Protein AF-A0A2A2XXS2-F1 (afdb_monomer)

Foldseek 3Di:
DPPPDVVVVVVVCVVVVVPPPDVPPPPDDDDPCPLVVVLLVCVVVVVDPLCVSCVVVVHDSVVSVVVNVPPD

Secondary structure (DSSP, 8-state):
---SSHHHHHHHHHHTT--SS-S----------HHHHHHHHHHHTTSS-HHHHHHHTTS-HHHHHHHHTT--

Solvent-accessible surface area (backbone atoms only — not comparable to full-atom values): 4583 Å² total; per-residue (Å²): 132,87,82,64,56,71,58,50,50,51,50,53,46,57,72,72,59,70,50,90,77,58,89,70,68,75,78,65,88,78,74,84,52,68,65,59,52,52,44,52,49,34,39,75,68,65,74,42,55,64,63,57,44,10,58,74,67,75,42,57,53,69,64,45,50,61,69,58,66,76,60,132

Mean predicted aligned error: 13.25 Å

Radius of gyration: 25.4 Å; Cα contacts (8 Å, |Δi|>4): 28; chains: 1; bounding box: 41×29×71 Å

Structure (mmCIF, N/CA/C/O backbone):
data_AF-A0A2A2XXS2-F1
#
_entry.id   AF-A0A2A2XXS2-F1
#
loop_
_atom_site.group_PDB
_atom_site.id
_atom_site.type_symbol
_atom_site.label_atom_id
_atom_site.label_alt_id
_atom_site.label_comp_id
_atom_site.label_asym_id
_atom_site.label_entity_id
_atom_site.label_seq_id
_atom_site.pdbx_PDB_ins_code
_atom_site.Cartn_x
_atom_site.Cartn_y
_atom_site.Cartn_z
_atom_site.occupancy
_atom_site.B_iso_or_equiv
_atom_site.auth_seq_id
_atom_site.auth_comp_id
_atom_site.auth_asym_id
_atom_site.auth_atom_id
_atom_site.pdbx_PDB_model_num
ATOM 1 N N . MET A 1 1 ? 23.781 -15.928 -58.466 1.00 44.41 1 MET A N 1
ATOM 2 C CA . MET A 1 1 ? 24.948 -15.390 -57.738 1.00 44.41 1 MET A CA 1
ATOM 3 C C . MET A 1 1 ? 24.561 -15.162 -56.278 1.00 44.41 1 MET A C 1
ATOM 5 O O . MET A 1 1 ? 23.612 -14.443 -56.018 1.00 44.41 1 MET A O 1
ATOM 9 N N . ALA A 1 2 ? 25.223 -15.883 -55.368 1.00 50.78 2 ALA A N 1
ATOM 10 C CA . ALA A 1 2 ? 25.454 -15.618 -53.938 1.00 50.78 2 ALA A CA 1
ATOM 11 C C . ALA A 1 2 ? 24.398 -14.902 -53.048 1.00 50.78 2 ALA A C 1
ATOM 13 O O . ALA A 1 2 ? 24.777 -14.128 -52.176 1.00 50.78 2 ALA A O 1
ATOM 14 N N . ALA A 1 3 ? 23.109 -15.242 -53.121 1.00 56.53 3 ALA A N 1
ATOM 15 C CA . ALA A 1 3 ? 22.144 -14.903 -52.055 1.00 56.53 3 ALA A CA 1
ATOM 16 C C . ALA A 1 3 ? 22.189 -15.890 -50.854 1.00 56.53 3 ALA A C 1
ATOM 18 O O . ALA A 1 3 ? 21.192 -16.108 -50.177 1.00 56.53 3 ALA A O 1
ATOM 19 N N . GLY A 1 4 ? 23.319 -16.573 -50.618 1.00 67.06 4 GLY A N 1
ATOM 20 C CA . GLY A 1 4 ? 23.336 -17.813 -49.824 1.00 67.06 4 GLY A CA 1
ATOM 21 C C . GLY A 1 4 ? 23.976 -17.737 -48.438 1.00 67.06 4 GLY A C 1
ATOM 22 O O . GLY A 1 4 ? 23.568 -18.470 -47.543 1.00 67.06 4 GLY A O 1
ATOM 23 N N . THR A 1 5 ? 24.977 -16.883 -48.230 1.00 73.06 5 THR A N 1
ATOM 24 C CA . THR A 1 5 ? 25.804 -16.907 -47.007 1.00 73.06 5 THR A CA 1
ATOM 25 C C . THR A 1 5 ? 25.503 -15.741 -46.078 1.00 73.06 5 THR A C 1
ATOM 27 O O . THR A 1 5 ? 25.172 -15.970 -44.918 1.00 73.06 5 THR A O 1
ATOM 30 N N . MET A 1 6 ? 25.507 -14.506 -46.588 1.00 74.31 6 MET A N 1
ATOM 31 C CA . MET A 1 6 ? 25.172 -13.305 -45.803 1.00 74.31 6 MET A CA 1
ATOM 32 C C . MET A 1 6 ? 23.771 -13.383 -45.186 1.00 74.31 6 MET A C 1
ATOM 34 O O . MET A 1 6 ? 23.580 -13.049 -44.021 1.00 74.31 6 MET A O 1
ATOM 38 N N . GLN A 1 7 ? 22.797 -13.898 -45.939 1.00 77.00 7 GLN A N 1
ATOM 39 C CA . GLN A 1 7 ? 21.419 -14.027 -45.470 1.00 77.00 7 GLN A CA 1
ATOM 40 C C . GLN A 1 7 ? 21.288 -15.084 -44.360 1.00 77.00 7 GLN A C 1
ATOM 42 O O . GLN A 1 7 ? 20.578 -14.866 -43.384 1.00 77.00 7 GLN A O 1
ATOM 47 N N . ARG A 1 8 ? 22.039 -16.192 -44.447 1.00 77.88 8 ARG A N 1
ATOM 48 C CA . ARG A 1 8 ? 22.094 -17.222 -43.394 1.00 77.88 8 ARG A CA 1
ATOM 49 C C . ARG A 1 8 ? 22.768 -16.712 -42.124 1.00 77.88 8 ARG A C 1
ATOM 51 O O . ARG A 1 8 ? 22.258 -16.953 -41.035 1.00 77.88 8 ARG A O 1
ATOM 58 N N . VAL A 1 9 ? 23.868 -15.970 -42.263 1.00 78.81 9 VAL A N 1
ATOM 59 C CA . VAL A 1 9 ? 24.555 -15.333 -41.128 1.00 78.81 9 VAL A CA 1
ATOM 60 C C . VAL A 1 9 ? 23.637 -14.317 -40.450 1.00 78.81 9 VAL A C 1
ATOM 62 O O . VAL A 1 9 ? 23.533 -14.317 -39.229 1.00 78.81 9 VAL A O 1
ATOM 65 N N . TRP A 1 10 ? 22.908 -13.509 -41.224 1.00 75.56 10 TRP A N 1
ATOM 66 C CA . TRP A 1 10 ? 21.952 -12.537 -40.691 1.00 75.56 10 TRP A CA 1
ATOM 67 C C . TRP A 1 10 ? 20.788 -13.187 -39.922 1.00 75.56 10 TRP A C 1
ATOM 69 O O . TRP A 1 10 ? 20.394 -12.697 -38.858 1.00 75.56 10 TRP A O 1
ATOM 79 N N . ILE A 1 1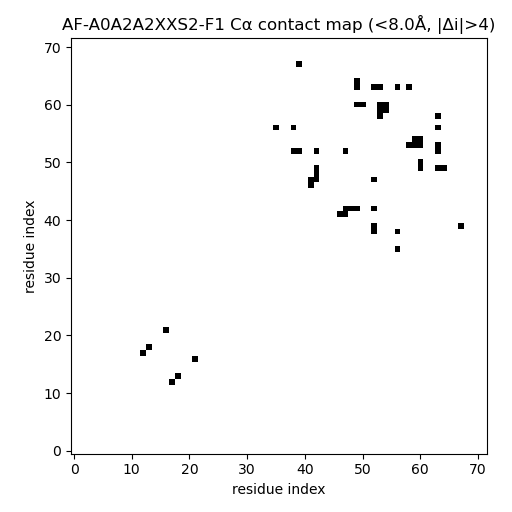1 ? 20.264 -14.311 -40.426 1.00 79.12 11 ILE A N 1
ATOM 80 C CA . ILE A 1 11 ? 19.212 -15.096 -39.761 1.00 79.12 11 ILE A CA 1
ATOM 81 C C . ILE A 1 11 ? 19.727 -15.685 -38.442 1.00 79.12 11 ILE A C 1
ATOM 83 O O . ILE A 1 11 ? 19.082 -15.514 -37.410 1.00 79.12 11 ILE A O 1
ATOM 87 N N . GLU A 1 12 ? 20.899 -16.325 -38.446 1.00 80.12 12 GLU A N 1
ATOM 88 C CA . GLU A 1 12 ? 21.509 -16.893 -37.234 1.00 80.12 12 GLU A CA 1
ATOM 89 C C . GLU A 1 12 ? 21.857 -15.816 -36.197 1.00 80.12 12 GLU A C 1
ATOM 91 O O . GLU A 1 12 ? 21.594 -15.987 -35.006 1.00 80.12 12 GLU A O 1
ATOM 96 N N . TRP A 1 13 ? 22.387 -14.675 -36.639 1.00 75.94 13 TRP A N 1
ATOM 97 C CA . TRP A 1 13 ? 22.722 -13.548 -35.769 1.00 75.94 13 TRP A CA 1
ATOM 98 C C . TRP A 1 13 ? 21.477 -12.944 -35.102 1.00 75.94 13 TRP A C 1
ATOM 100 O O . TRP A 1 13 ? 21.484 -12.679 -33.900 1.00 75.94 13 TRP A O 1
ATOM 110 N N . SER A 1 14 ? 20.376 -12.813 -35.853 1.00 70.31 14 SER A N 1
ATOM 111 C CA . SER A 1 14 ? 19.082 -12.375 -35.314 1.00 70.31 14 SER A CA 1
ATOM 112 C C . SER A 1 14 ? 18.465 -13.399 -34.356 1.00 70.31 14 SER A C 1
ATOM 114 O O . SER A 1 14 ? 17.921 -13.010 -33.326 1.00 70.31 14 SER A O 1
ATOM 116 N N . ARG A 1 15 ? 18.552 -14.701 -34.670 1.00 72.31 15 ARG A N 1
ATOM 117 C CA . ARG A 1 15 ? 17.968 -15.791 -33.867 1.00 72.31 15 ARG A CA 1
ATOM 118 C C . ARG A 1 15 ? 18.635 -15.942 -32.500 1.00 72.31 15 ARG A C 1
ATOM 120 O O . ARG A 1 15 ? 17.965 -16.285 -31.535 1.00 72.31 15 ARG A O 1
ATOM 127 N N . ARG A 1 16 ? 19.939 -15.673 -32.410 1.00 74.19 16 ARG A N 1
ATOM 128 C CA . ARG A 1 16 ? 20.714 -15.738 -31.159 1.00 74.19 16 ARG A CA 1
ATOM 129 C C . ARG A 1 16 ? 20.530 -14.515 -30.253 1.00 74.19 16 ARG A C 1
ATOM 131 O O . ARG A 1 16 ? 21.185 -14.436 -29.222 1.00 74.19 16 ARG A O 1
ATOM 138 N N . GLY A 1 17 ? 19.663 -13.570 -30.625 1.00 64.31 17 GLY A N 1
ATOM 139 C CA . GLY A 1 17 ? 19.320 -12.435 -29.767 1.00 64.31 17 GLY A CA 1
ATOM 140 C C . GLY A 1 17 ? 20.417 -11.375 -29.647 1.00 64.31 17 GLY A C 1
ATOM 141 O O . GLY A 1 17 ? 20.348 -10.535 -28.765 1.00 64.31 17 GLY A O 1
ATOM 142 N N . PHE A 1 18 ? 21.409 -11.337 -30.547 1.00 66.25 18 PHE A N 1
ATOM 143 C CA . PHE A 1 18 ? 22.483 -10.326 -30.527 1.00 66.25 18 PHE A CA 1
ATOM 144 C C . PHE A 1 18 ? 22.038 -8.918 -30.963 1.00 66.25 18 PHE A C 1
ATOM 146 O O . PHE A 1 18 ? 22.867 -8.049 -31.256 1.00 66.25 18 PHE A O 1
ATOM 153 N N . ARG A 1 19 ? 20.726 -8.669 -31.031 1.00 63.84 19 ARG A N 1
ATOM 154 C CA . ARG A 1 19 ? 20.187 -7.345 -31.323 1.00 63.84 19 ARG A CA 1
ATOM 155 C C . ARG A 1 19 ? 20.505 -6.443 -30.134 1.00 63.84 19 ARG A C 1
ATOM 157 O O . ARG A 1 19 ? 19.937 -6.600 -29.067 1.00 63.84 19 ARG A O 1
ATOM 164 N N . LYS A 1 20 ? 21.403 -5.474 -30.334 1.00 59.59 20 LYS A N 1
ATOM 165 C CA . LYS A 1 20 ? 21.723 -4.448 -29.322 1.00 59.59 20 LYS A CA 1
ATOM 166 C C . LYS A 1 20 ? 20.502 -3.605 -28.927 1.00 59.59 20 LYS A C 1
ATOM 168 O O . LYS A 1 20 ? 20.452 -3.102 -27.814 1.00 59.59 20 LYS A O 1
ATOM 173 N N . ASN A 1 21 ? 19.532 -3.485 -29.835 1.00 59.47 21 ASN A N 1
ATOM 174 C CA . ASN A 1 21 ? 18.196 -2.969 -29.553 1.00 59.47 21 ASN A CA 1
ATOM 175 C C . ASN A 1 21 ? 17.278 -4.156 -29.253 1.00 59.47 21 ASN A C 1
ATOM 177 O O . ASN A 1 21 ? 16.518 -4.595 -30.120 1.00 59.47 21 ASN A O 1
ATOM 181 N N .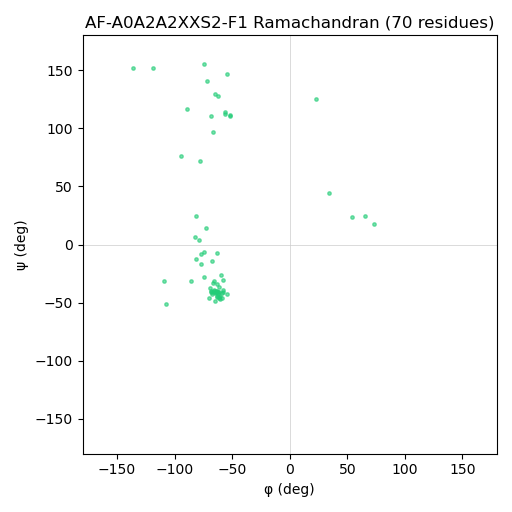 ASP A 1 22 ? 17.404 -4.721 -28.060 1.00 57.72 22 ASP A N 1
ATOM 182 C CA . ASP A 1 22 ? 16.371 -5.603 -27.530 1.00 57.72 22 ASP A CA 1
ATOM 183 C C . ASP A 1 22 ? 15.092 -4.749 -27.383 1.00 57.72 22 ASP A C 1
ATOM 185 O O . ASP A 1 22 ? 15.169 -3.661 -26.807 1.00 57.72 22 ASP A O 1
ATOM 189 N N . PRO A 1 23 ? 13.916 -5.145 -27.912 1.00 57.62 23 PRO A N 1
ATOM 190 C CA . PRO A 1 23 ? 12.674 -4.397 -27.685 1.00 57.62 23 PRO A CA 1
ATOM 191 C C . PRO A 1 23 ? 12.268 -4.365 -26.201 1.00 57.62 23 PRO A C 1
ATOM 193 O O . PRO A 1 23 ? 11.338 -3.654 -25.832 1.00 57.62 23 PRO A O 1
ATOM 196 N N . GLY A 1 24 ? 12.964 -5.118 -25.347 1.00 60.72 24 GLY A N 1
ATOM 197 C CA . GLY A 1 24 ? 12.805 -5.106 -23.905 1.00 60.72 24 GLY A CA 1
ATOM 198 C C . GLY A 1 24 ? 13.477 -3.901 -23.256 1.00 60.72 24 GLY A C 1
ATOM 199 O O . GLY A 1 24 ? 14.449 -4.057 -22.520 1.00 60.72 24 GLY A O 1
ATOM 200 N N . ALA A 1 25 ? 12.915 -2.703 -23.432 1.00 60.50 25 ALA A N 1
ATOM 201 C CA . ALA A 1 25 ? 12.939 -1.786 -22.299 1.00 60.50 25 ALA A CA 1
ATOM 202 C C . ALA A 1 25 ? 12.256 -2.549 -21.160 1.00 60.50 25 ALA A C 1
ATOM 204 O O . ALA A 1 25 ? 11.087 -2.908 -21.296 1.00 60.50 25 ALA A O 1
ATOM 205 N N . CYS A 1 26 ? 12.999 -2.891 -20.103 1.00 60.88 26 CYS A N 1
ATOM 206 C CA . CYS A 1 26 ? 12.410 -3.523 -18.930 1.00 60.88 26 CYS A CA 1
ATOM 207 C C . CYS A 1 26 ? 11.231 -2.637 -18.518 1.00 60.88 26 CYS A C 1
ATOM 209 O O . CYS A 1 26 ? 11.433 -1.461 -18.197 1.00 60.88 26 CYS A O 1
ATOM 211 N N . HIS A 1 27 ? 10.007 -3.149 -18.675 1.00 62.38 27 HIS A N 1
ATOM 212 C CA . HIS A 1 27 ? 8.806 -2.429 -18.290 1.00 62.38 27 HIS A CA 1
ATOM 213 C C . HIS A 1 27 ? 8.989 -2.092 -16.816 1.00 62.38 27 HIS A C 1
ATOM 215 O O . HIS A 1 27 ? 9.130 -3.022 -16.040 1.00 62.38 27 HIS A O 1
ATOM 221 N N . PHE A 1 28 ? 9.141 -0.791 -16.524 1.00 67.62 28 PHE A N 1
ATOM 222 C CA . PHE A 1 28 ? 9.135 -0.117 -15.217 1.00 67.62 28 PHE A CA 1
ATOM 223 C C . PHE A 1 28 ? 9.462 -0.998 -14.001 1.00 67.62 28 PHE A C 1
ATOM 225 O O . PHE A 1 28 ? 8.780 -1.969 -13.711 1.00 67.62 28 PHE A O 1
ATOM 232 N N . VAL A 1 29 ? 10.458 -0.598 -13.207 1.00 73.50 29 VAL A N 1
ATOM 233 C CA . VAL A 1 29 ? 10.774 -1.290 -11.948 1.00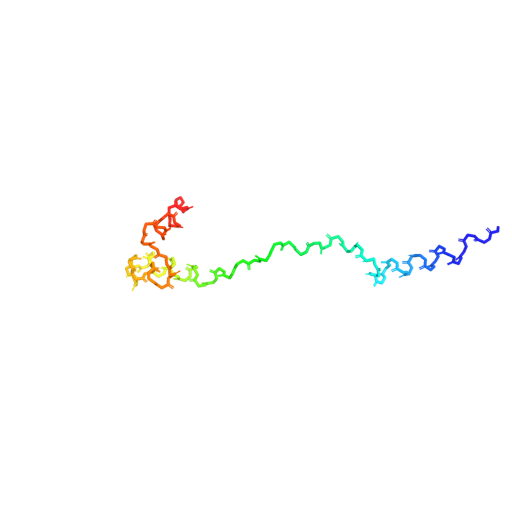 73.50 29 VAL A CA 1
ATOM 234 C C . VAL A 1 29 ? 9.502 -1.418 -11.101 1.00 73.50 29 VAL A C 1
ATOM 236 O O . VAL A 1 29 ? 8.967 -0.413 -10.634 1.00 73.50 29 VAL A O 1
ATOM 239 N N . GLU A 1 30 ? 8.995 -2.644 -10.951 1.00 70.38 30 GLU A N 1
ATOM 240 C CA . GLU A 1 30 ? 7.811 -2.904 -10.140 1.00 70.38 30 GLU A CA 1
ATOM 241 C C . GLU A 1 30 ? 8.126 -2.579 -8.681 1.00 70.38 30 GLU A C 1
ATOM 243 O O . GLU A 1 30 ? 9.130 -3.035 -8.124 1.00 70.38 30 GLU A O 1
ATOM 248 N N . GLU A 1 31 ? 7.261 -1.793 -8.042 1.00 76.69 31 GLU A N 1
ATOM 249 C CA . GLU A 1 31 ? 7.411 -1.550 -6.615 1.00 76.69 31 GLU A CA 1
ATOM 250 C C . GLU A 1 31 ? 7.032 -2.803 -5.808 1.00 76.69 31 GLU A C 1
ATOM 252 O O . GLU A 1 31 ? 6.043 -3.478 -6.117 1.00 76.69 31 GLU A O 1
ATOM 257 N N . PRO A 1 32 ? 7.768 -3.123 -4.730 1.00 80.31 32 PRO A N 1
ATOM 258 C CA . PRO A 1 32 ? 7.459 -4.264 -3.879 1.00 80.31 32 PRO A CA 1
ATOM 259 C C . PRO A 1 32 ? 6.124 -4.064 -3.136 1.00 80.31 32 PRO A C 1
ATOM 261 O O . PRO A 1 32 ? 6.056 -3.472 -2.061 1.00 80.31 32 PRO A O 1
ATOM 264 N N . MET A 1 33 ? 5.045 -4.629 -3.683 1.00 86.50 33 MET A N 1
ATOM 265 C CA . MET A 1 33 ? 3.671 -4.474 -3.170 1.00 86.50 33 MET A CA 1
ATOM 266 C C . MET A 1 33 ? 3.330 -5.396 -1.989 1.00 86.50 33 MET A C 1
ATOM 268 O O . MET A 1 33 ? 2.303 -5.236 -1.333 1.00 86.50 33 MET A O 1
ATOM 272 N N . ARG A 1 34 ? 4.159 -6.402 -1.689 1.00 90.12 34 ARG A N 1
ATOM 273 C CA . ARG A 1 34 ? 3.797 -7.438 -0.704 1.00 90.12 34 ARG A CA 1
ATOM 274 C C . ARG A 1 34 ? 3.539 -6.858 0.686 1.00 90.12 34 ARG A C 1
ATOM 276 O O . ARG A 1 34 ? 2.567 -7.223 1.341 1.00 90.12 34 ARG A O 1
ATOM 283 N N . PHE A 1 35 ? 4.400 -5.949 1.129 1.00 92.50 35 PHE A N 1
ATOM 284 C CA . PHE A 1 35 ? 4.264 -5.326 2.441 1.00 92.50 35 PHE A CA 1
ATOM 285 C C . PHE A 1 35 ? 3.041 -4.403 2.515 1.00 92.50 35 PHE A C 1
ATOM 287 O O . PHE A 1 35 ? 2.293 -4.444 3.491 1.00 92.50 35 PHE A O 1
ATOM 294 N N . THR A 1 36 ? 2.783 -3.623 1.461 1.00 89.81 36 THR A N 1
ATOM 295 C CA . THR A 1 36 ? 1.634 -2.709 1.413 1.00 89.81 36 THR A CA 1
ATOM 296 C C 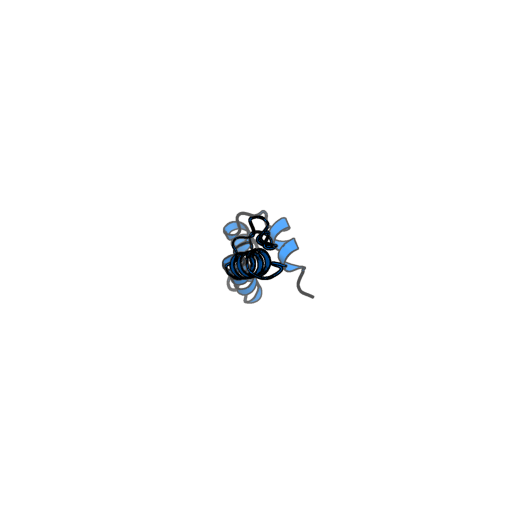. THR A 1 36 ? 0.310 -3.472 1.414 1.00 89.81 36 THR A C 1
ATOM 298 O O . THR A 1 36 ? -0.612 -3.081 2.129 1.00 89.81 36 THR A O 1
ATOM 301 N N . LEU A 1 37 ? 0.228 -4.600 0.702 1.00 90.88 37 LEU A N 1
ATOM 302 C CA . LEU A 1 37 ? -0.936 -5.491 0.726 1.00 90.88 37 LEU A CA 1
ATOM 303 C C . LEU A 1 37 ? -1.196 -6.070 2.122 1.00 90.88 37 LEU A C 1
ATOM 305 O O . LEU A 1 37 ? -2.332 -6.032 2.590 1.00 90.88 37 LEU A O 1
ATOM 309 N N . LEU A 1 38 ? -0.153 -6.537 2.816 1.00 93.62 38 LEU A N 1
ATOM 310 C CA . LEU A 1 38 ? -0.281 -7.066 4.179 1.00 93.62 38 LEU A CA 1
ATOM 311 C C . LEU A 1 38 ? -0.779 -6.006 5.168 1.00 93.62 38 LEU A C 1
ATOM 313 O O . LEU A 1 38 ? -1.629 -6.301 6.006 1.00 93.62 38 LEU A O 1
ATOM 317 N N . LEU A 1 39 ? -0.288 -4.768 5.061 1.00 93.50 39 LEU A N 1
ATOM 318 C CA . LEU A 1 39 ? -0.768 -3.664 5.894 1.00 93.50 39 LEU A CA 1
ATOM 319 C C . LEU A 1 39 ? -2.246 -3.366 5.638 1.00 93.50 39 LEU A C 1
ATOM 321 O O . LEU A 1 39 ? -3.011 -3.225 6.591 1.00 93.50 39 LEU A O 1
ATOM 325 N N . ARG A 1 40 ? -2.662 -3.305 4.368 1.00 90.88 40 ARG A N 1
ATOM 326 C CA . ARG A 1 40 ? -4.069 -3.082 3.997 1.00 90.88 40 ARG A CA 1
ATOM 327 C C . ARG A 1 40 ? -4.971 -4.193 4.525 1.00 90.88 40 ARG A C 1
ATOM 329 O O . ARG A 1 40 ? -5.993 -3.895 5.133 1.00 90.88 40 ARG A O 1
ATOM 336 N N . GLN A 1 41 ? -4.564 -5.450 4.359 1.00 93.44 41 GLN A N 1
ATOM 337 C CA . GLN A 1 41 ? -5.293 -6.602 4.884 1.00 93.44 41 GLN A CA 1
ATOM 338 C C . GLN A 1 41 ? -5.413 -6.543 6.412 1.00 93.44 41 GLN A C 1
ATOM 340 O O . GLN A 1 41 ? -6.501 -6.704 6.953 1.00 93.44 41 GLN A O 1
ATOM 345 N N . ALA A 1 42 ? -4.320 -6.250 7.121 1.00 95.12 42 ALA A N 1
ATOM 346 C CA . ALA A 1 42 ? -4.334 -6.155 8.578 1.00 95.12 42 ALA A CA 1
ATOM 347 C C . ALA A 1 42 ? -5.240 -5.022 9.092 1.00 95.12 42 ALA A C 1
ATOM 349 O O . ALA A 1 42 ? -5.856 -5.174 10.147 1.00 95.12 42 ALA A O 1
ATOM 350 N N . VAL A 1 43 ? -5.336 -3.907 8.361 1.00 94.44 43 VAL A N 1
ATOM 351 C CA . VAL A 1 43 ? -6.280 -2.818 8.662 1.00 94.44 43 VAL A CA 1
ATOM 352 C C . VAL A 1 43 ? -7.720 -3.252 8.389 1.00 94.44 43 VAL A C 1
ATOM 354 O O . VAL A 1 43 ? -8.573 -3.041 9.244 1.00 94.44 43 VAL A O 1
ATOM 357 N N . ALA A 1 44 ? -7.992 -3.890 7.246 1.00 92.00 44 ALA A N 1
ATOM 358 C CA . ALA A 1 44 ? -9.329 -4.378 6.889 1.00 92.00 44 ALA A CA 1
ATOM 359 C C . ALA A 1 44 ? -9.854 -5.430 7.881 1.00 92.00 44 ALA A C 1
ATOM 361 O O . ALA A 1 44 ? -11.028 -5.432 8.236 1.00 92.00 44 ALA A O 1
ATOM 362 N N . GLU A 1 45 ? -8.968 -6.289 8.384 1.00 95.56 45 GLU A N 1
ATOM 363 C CA . GLU A 1 45 ? -9.276 -7.290 9.409 1.00 95.56 45 GLU A CA 1
ATOM 364 C C . GLU A 1 45 ? -9.258 -6.723 10.842 1.00 95.56 45 GLU A C 1
ATOM 366 O O . GLU A 1 45 ? -9.348 -7.483 11.805 1.00 95.56 45 GLU A O 1
ATOM 371 N N . ASN A 1 46 ? -9.112 -5.403 11.012 1.00 94.56 46 ASN A N 1
ATOM 372 C CA . ASN A 1 46 ? -9.017 -4.718 12.307 1.00 94.56 46 ASN A CA 1
ATOM 373 C C . ASN A 1 46 ? -7.915 -5.265 13.242 1.00 94.56 46 ASN A C 1
ATOM 375 O O . ASN A 1 46 ? -7.977 -5.088 14.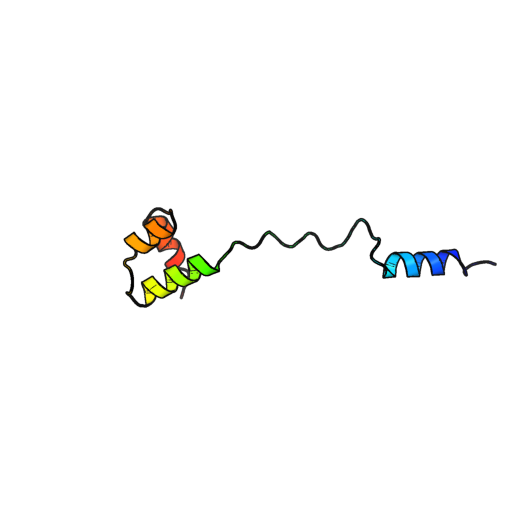459 1.00 94.56 46 ASN A O 1
ATOM 379 N N . ARG A 1 47 ? -6.871 -5.908 12.698 1.00 96.56 47 ARG A N 1
ATOM 380 C CA . ARG A 1 47 ? -5.722 -6.412 13.477 1.00 96.56 47 ARG A CA 1
ATOM 381 C C . ARG A 1 47 ? -4.783 -5.292 13.920 1.00 96.56 47 ARG A C 1
ATOM 383 O O . ARG A 1 47 ? -4.078 -5.432 14.918 1.00 96.56 47 ARG A O 1
ATOM 390 N N . ILE A 1 48 ? -4.735 -4.196 13.161 1.00 95.44 48 ILE A N 1
ATOM 391 C CA . ILE A 1 48 ? -3.960 -2.989 13.474 1.00 95.44 48 ILE A CA 1
ATOM 392 C C . ILE A 1 48 ? -4.790 -1.734 13.197 1.00 95.44 48 ILE A C 1
ATOM 394 O O . ILE A 1 48 ? -5.647 -1.727 12.318 1.00 95.44 48 ILE A O 1
ATOM 398 N N . SER A 1 49 ? -4.504 -0.646 13.917 1.00 95.56 49 SER A N 1
ATOM 399 C CA . SER A 1 49 ? -5.120 0.655 13.643 1.00 95.56 49 SER A CA 1
ATOM 400 C C . SER A 1 49 ? -4.538 1.304 12.382 1.00 95.56 49 SER A C 1
ATOM 402 O O . SER A 1 49 ? -3.379 1.072 12.027 1.00 95.56 49 SER A O 1
ATOM 404 N N . GLN A 1 50 ? -5.311 2.186 11.738 1.00 93.75 50 GLN A N 1
ATOM 405 C CA . GLN A 1 50 ? -4.847 2.956 1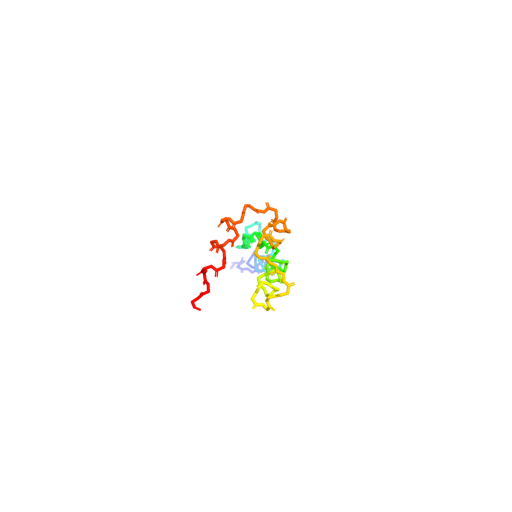0.574 1.00 93.75 50 GLN A CA 1
ATOM 406 C C . GLN A 1 50 ? -3.597 3.793 10.891 1.00 93.75 50 GLN A C 1
ATOM 408 O O . GLN A 1 50 ? -2.672 3.839 10.088 1.00 93.75 50 GLN A O 1
ATOM 413 N N . GLY A 1 51 ? -3.524 4.392 12.087 1.00 95.12 51 GLY A N 1
ATOM 414 C CA . GLY A 1 51 ? -2.339 5.128 12.547 1.00 95.12 51 GLY A CA 1
ATOM 415 C C . GLY A 1 51 ? -1.093 4.249 12.640 1.00 95.12 51 GLY A C 1
ATOM 416 O O . GLY A 1 51 ? -0.016 4.648 12.202 1.00 95.12 51 GLY A O 1
ATOM 417 N N . LYS A 1 52 ? -1.245 3.014 13.136 1.00 95.12 52 LYS A N 1
ATOM 418 C CA . LYS A 1 52 ? -0.144 2.047 13.202 1.00 95.12 52 LYS A CA 1
ATOM 419 C C . LYS A 1 52 ? 0.287 1.591 11.809 1.00 95.12 52 LYS A C 1
ATOM 421 O O . LYS A 1 52 ? 1.480 1.473 11.553 1.00 95.12 52 LYS A O 1
ATOM 426 N N . ALA A 1 53 ? -0.663 1.372 10.904 1.00 95.06 53 ALA A N 1
ATOM 427 C CA . ALA A 1 53 ? -0.366 1.019 9.521 1.00 95.06 53 ALA A CA 1
ATOM 428 C C . ALA A 1 53 ? 0.355 2.151 8.769 1.00 95.06 53 ALA A C 1
ATOM 430 O O . ALA A 1 53 ? 1.327 1.884 8.067 1.00 95.06 53 ALA A O 1
ATOM 431 N N . ALA A 1 54 ? -0.052 3.407 8.977 1.00 94.75 54 ALA A N 1
ATOM 432 C CA . ALA A 1 54 ? 0.610 4.583 8.413 1.00 94.75 54 ALA A CA 1
ATOM 433 C C . ALA A 1 54 ? 2.053 4.734 8.926 1.00 94.75 54 ALA A C 1
ATOM 435 O O . ALA A 1 54 ? 2.976 4.912 8.132 1.00 94.75 54 ALA A O 1
ATOM 436 N N . MET A 1 55 ? 2.263 4.547 10.235 1.00 95.88 55 MET A N 1
ATOM 437 C CA . MET A 1 55 ? 3.597 4.534 10.843 1.00 95.88 55 MET A CA 1
ATOM 438 C C . MET A 1 55 ? 4.491 3.442 10.236 1.00 95.88 55 MET A C 1
ATOM 440 O O . MET A 1 55 ? 5.632 3.715 9.879 1.00 95.88 55 MET A O 1
ATOM 444 N N . LEU A 1 56 ? 3.972 2.217 10.081 1.00 94.62 56 LEU A N 1
ATOM 445 C CA . LEU A 1 56 ? 4.703 1.097 9.473 1.00 94.62 56 LEU A CA 1
ATOM 446 C C . LEU A 1 56 ? 5.003 1.321 7.986 1.00 94.62 56 LEU A C 1
ATOM 448 O O . LEU A 1 56 ? 6.029 0.862 7.495 1.00 94.62 56 LEU A O 1
ATOM 452 N N . ALA A 1 57 ? 4.126 2.032 7.279 1.00 91.75 57 ALA A N 1
ATOM 453 C CA . ALA A 1 57 ? 4.339 2.436 5.895 1.00 91.75 57 ALA A CA 1
ATOM 454 C C . ALA A 1 57 ? 5.298 3.633 5.751 1.00 91.75 57 ALA A C 1
ATOM 456 O O . ALA A 1 57 ? 5.641 3.983 4.624 1.00 91.75 57 ALA A O 1
ATOM 457 N N . GLY A 1 58 ? 5.701 4.277 6.854 1.00 93.81 58 GLY A N 1
ATOM 458 C CA . GLY A 1 58 ? 6.519 5.490 6.834 1.00 93.81 58 GLY A CA 1
ATOM 459 C C . GLY A 1 58 ? 5.810 6.696 6.211 1.00 93.81 58 GLY A C 1
ATOM 460 O O . GLY A 1 58 ? 6.477 7.585 5.690 1.00 93.81 58 GLY A O 1
ATOM 461 N N . LYS A 1 59 ? 4.470 6.718 6.225 1.00 91.81 59 LYS A N 1
ATOM 462 C CA . LYS A 1 59 ? 3.652 7.765 5.595 1.00 91.81 59 LYS A CA 1
ATOM 463 C C . LYS A 1 59 ? 2.788 8.497 6.624 1.00 91.81 59 LYS A C 1
ATOM 465 O O . LYS A 1 59 ? 2.374 7.892 7.616 1.00 91.81 59 LYS A O 1
ATOM 470 N N . PRO A 1 60 ? 2.447 9.774 6.387 1.00 95.19 60 PRO A N 1
ATOM 471 C CA . PRO A 1 60 ? 1.387 10.451 7.122 1.00 95.19 60 PRO A CA 1
ATOM 472 C C . PRO A 1 60 ? 0.071 9.667 7.058 1.00 95.19 60 PRO A C 1
ATOM 474 O O . PRO A 1 60 ? -0.259 9.051 6.042 1.00 95.19 60 PRO A O 1
ATOM 477 N N . LEU A 1 61 ? -0.721 9.732 8.131 1.00 92.62 61 LEU A N 1
ATOM 478 C CA . LEU A 1 61 ? -2.005 9.026 8.215 1.00 92.62 61 LEU A CA 1
ATOM 479 C C . LEU A 1 61 ? -2.934 9.363 7.042 1.00 92.62 61 LEU A C 1
ATOM 481 O O . LEU A 1 61 ? -3.542 8.466 6.463 1.00 92.62 61 LEU A O 1
ATOM 485 N N . GLN A 1 62 ? -3.001 10.639 6.668 1.00 92.19 62 GLN A N 1
ATOM 486 C CA . GLN A 1 62 ? -3.857 11.116 5.585 1.00 92.19 62 GLN A CA 1
ATOM 487 C C . GLN A 1 62 ? -3.449 10.532 4.224 1.00 92.19 62 GLN A C 1
ATOM 489 O O . GLN A 1 62 ? -4.301 10.110 3.447 1.00 92.19 62 GLN A O 1
ATOM 494 N N . GLU A 1 63 ? -2.145 10.419 3.956 1.00 89.56 63 GLU A N 1
ATOM 495 C CA . GLU A 1 63 ? -1.649 9.771 2.738 1.00 89.56 63 GLU A CA 1
ATOM 496 C C . GLU A 1 63 ? -1.975 8.278 2.716 1.00 89.56 63 GLU A C 1
ATOM 498 O O . GLU A 1 63 ? -2.362 7.743 1.678 1.00 89.56 63 GLU A O 1
ATOM 503 N N . PHE A 1 64 ? -1.858 7.596 3.858 1.00 90.56 64 PHE A N 1
ATOM 504 C CA . PHE A 1 64 ? -2.218 6.185 3.954 1.00 90.56 64 PHE A CA 1
ATOM 505 C C . PHE A 1 64 ? 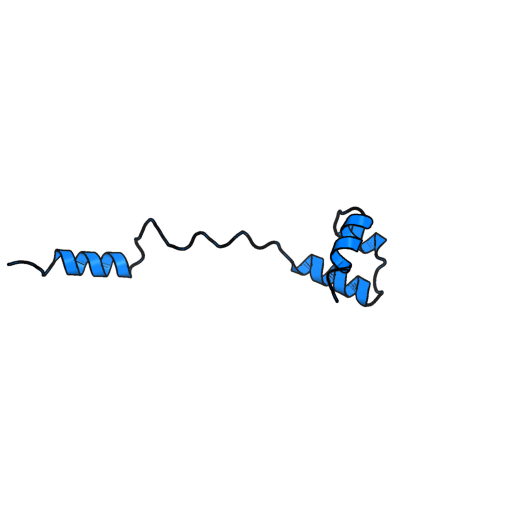-3.721 5.971 3.728 1.00 90.56 64 PHE A C 1
ATOM 507 O O . PHE A 1 64 ? -4.102 5.065 2.988 1.00 90.56 64 PHE A O 1
ATOM 514 N N . GLN A 1 65 ? -4.577 6.830 4.286 1.00 88.94 65 GLN A N 1
ATOM 515 C CA . GLN A 1 65 ? -6.028 6.773 4.085 1.00 88.94 65 GLN A CA 1
ATOM 516 C C . GLN A 1 65 ? -6.416 6.905 2.610 1.00 88.94 65 GLN A C 1
ATOM 518 O O . GLN A 1 65 ? -7.220 6.109 2.129 1.00 88.94 65 GLN A O 1
ATOM 523 N N . ASN A 1 66 ? -5.774 7.802 1.858 1.00 88.00 66 ASN A N 1
ATOM 524 C CA . ASN A 1 66 ? -6.005 7.937 0.415 1.00 88.00 66 ASN A CA 1
ATOM 525 C C . ASN A 1 66 ? -5.727 6.633 -0.351 1.00 88.00 66 ASN A C 1
ATOM 527 O O . ASN A 1 66 ? -6.377 6.347 -1.352 1.00 88.00 66 ASN A O 1
ATOM 531 N N . THR A 1 67 ? -4.793 5.805 0.133 1.00 83.31 67 THR A N 1
ATOM 532 C CA . THR A 1 67 ? -4.489 4.508 -0.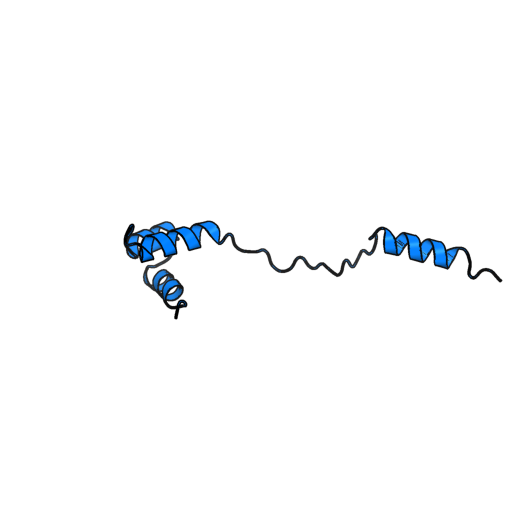493 1.00 83.31 67 THR A CA 1
ATOM 533 C C . THR A 1 67 ? -5.516 3.416 -0.191 1.00 83.31 67 THR A C 1
ATOM 535 O O . THR A 1 67 ? -5.522 2.400 -0.885 1.00 83.31 67 THR A O 1
ATOM 538 N N . LEU A 1 68 ? -6.360 3.601 0.829 1.00 78.56 68 LEU A N 1
ATOM 539 C CA . LEU A 1 68 ? -7.436 2.674 1.192 1.00 78.56 68 LEU A CA 1
ATOM 540 C C . LEU A 1 68 ? -8.720 2.942 0.394 1.00 78.56 68 LEU A C 1
ATOM 542 O O . LEU A 1 68 ? -9.438 2.000 0.082 1.00 78.56 68 LEU A O 1
ATOM 546 N N . VAL A 1 69 ? -8.977 4.203 0.028 1.00 70.56 69 VAL A N 1
ATOM 547 C CA . VAL A 1 69 ? -10.198 4.653 -0.678 1.00 70.56 69 VAL A CA 1
ATOM 548 C C . VAL A 1 69 ? -10.303 4.109 -2.115 1.00 70.56 69 VAL A C 1
ATOM 550 O O . VAL A 1 69 ? -11.366 4.149 -2.718 1.00 70.56 69 VAL A O 1
ATOM 553 N N . ILE A 1 70 ? -9.220 3.558 -2.671 1.00 59.19 70 ILE A N 1
ATOM 554 C CA . ILE A 1 70 ? -9.180 3.018 -4.044 1.00 59.19 70 ILE A CA 1
ATOM 555 C C . ILE A 1 70 ? -9.924 1.666 -4.166 1.00 59.19 70 ILE A C 1
ATOM 557 O O . ILE A 1 70 ? -10.096 1.155 -5.270 1.00 59.19 70 ILE A O 1
ATOM 561 N N . LEU A 1 71 ? -10.391 1.076 -3.061 1.00 49.19 71 LEU A N 1
ATOM 562 C CA . LEU A 1 71 ? -11.262 -0.100 -3.102 1.00 49.19 71 LEU A CA 1
ATOM 563 C C . LEU A 1 71 ? -12.737 0.352 -3.166 1.00 49.19 71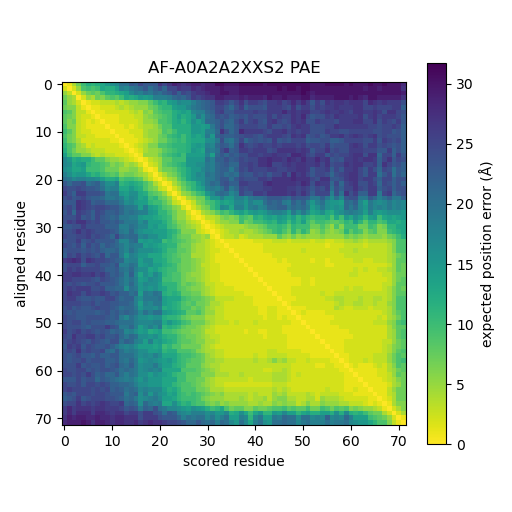 LEU A C 1
ATOM 565 O O . LEU A 1 71 ? -13.168 1.023 -2.226 1.00 49.19 71 LEU A O 1
ATOM 569 N N . PRO A 1 72 ? -13.480 0.040 -4.251 1.00 45.81 72 PRO A N 1
ATOM 570 C CA . PRO A 1 72 ? -14.923 0.278 -4.326 1.00 45.81 72 PRO A CA 1
ATOM 571 C C . PRO A 1 72 ? -15.704 -0.541 -3.292 1.00 45.81 72 PRO A C 1
ATOM 573 O O . PRO A 1 72 ? -15.223 -1.633 -2.904 1.00 45.81 72 PRO A O 1
#

pLDDT: mean 79.38, std 14.87, range [44.41, 96.56]

Nearest PDB structures (foldseek):
  2cob-assembly1_A  TM=6.233E-01  e=1.138E+00  Homo sapiens
  2din-assembly1_A  TM=5.651E-01  e=7.812E+00  Homo sapiens

Sequence (72 aa):
MAAGTMQRVWIEWSRRGFRKNDPGACHFVEEPMRFTLLLRQAVAENRISQGKAAMLAGKPLQEFQNTLVILP